Protein AF-F8VB97-F1 (afdb_monomer_lite)

pLDDT: mean 92.34, std 5.65, range [65.5, 97.94]

Organism: NCBI:txid358574

Structure (mmCIF, N/CA/C/O backbone):
data_AF-F8VB97-F1
#
_entry.id   AF-F8VB97-F1
#
loop_
_atom_site.group_PDB
_atom_site.id
_atom_site.type_symbol
_atom_site.label_atom_id
_atom_site.label_alt_id
_atom_site.label_comp_id
_atom_site.label_asym_id
_atom_site.label_entity_id
_atom_site.label_seq_id
_atom_site.pdbx_PDB_ins_code
_atom_site.Cartn_x
_atom_site.Cartn_y
_atom_site.Cartn_z
_atom_site.occupancy
_atom_site.B_iso_or_equiv
_atom_site.auth_seq_id
_atom_site.auth_comp_id
_atom_site.auth_asym_id
_atom_site.auth_atom_id
_atom_site.pdbx_PDB_model_num
ATOM 1 N N . ASP A 1 1 ? -2.007 14.351 5.311 1.00 70.00 1 ASP A N 1
ATOM 2 C CA . ASP A 1 1 ? -2.531 14.349 3.931 1.00 70.00 1 ASP A CA 1
ATOM 3 C C . ASP A 1 1 ? -2.093 13.095 3.205 1.00 70.00 1 ASP A C 1
ATOM 5 O O . ASP A 1 1 ? -0.932 12.715 3.293 1.00 70.00 1 ASP A O 1
ATOM 9 N N . GLY A 1 2 ? -3.047 12.422 2.572 1.00 88.00 2 GLY A N 1
ATOM 10 C CA . GLY A 1 2 ? -2.898 11.084 2.011 1.00 88.00 2 GLY A CA 1
ATOM 11 C C . GLY A 1 2 ? -4.256 10.550 1.562 1.00 88.00 2 GLY A C 1
ATOM 12 O O . GLY A 1 2 ? -5.227 11.308 1.492 1.00 88.00 2 GLY A O 1
ATOM 13 N N . TRP A 1 3 ? -4.341 9.257 1.274 1.00 91.81 3 TRP A N 1
ATOM 14 C CA . TRP A 1 3 ? -5.607 8.607 0.944 1.00 91.81 3 TRP A CA 1
ATOM 15 C C . TRP A 1 3 ? -5.641 7.164 1.442 1.00 91.81 3 TRP A C 1
ATOM 17 O O . TRP A 1 3 ? -4.615 6.567 1.762 1.00 91.81 3 TRP A O 1
AT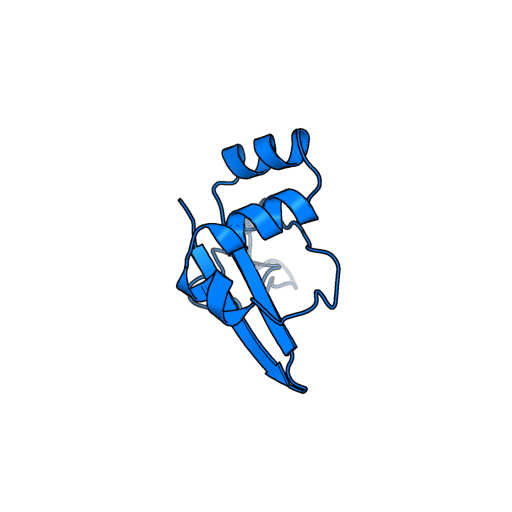OM 27 N N . PHE A 1 4 ? -6.850 6.620 1.523 1.00 92.50 4 PHE A N 1
ATOM 28 C CA . PHE A 1 4 ? -7.114 5.266 1.990 1.00 92.50 4 PHE A CA 1
ATOM 29 C C . PHE A 1 4 ? -7.831 4.492 0.892 1.00 92.50 4 PHE A C 1
ATOM 31 O O . PHE A 1 4 ? -8.689 5.057 0.208 1.00 92.50 4 PHE A O 1
ATOM 38 N N . TRP A 1 5 ? -7.549 3.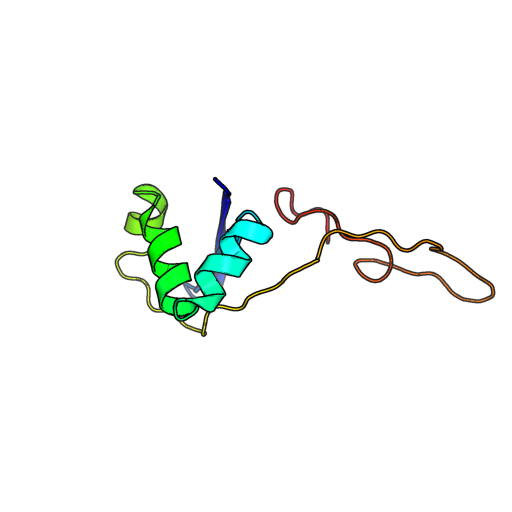198 0.773 1.00 94.00 5 TRP A N 1
ATOM 39 C CA . TRP A 1 5 ? -8.466 2.275 0.107 1.00 94.00 5 TRP A CA 1
ATOM 40 C C . TRP A 1 5 ? -9.110 1.341 1.124 1.00 94.00 5 TRP A C 1
ATOM 42 O O . TRP A 1 5 ? -8.500 0.977 2.127 1.00 94.00 5 TRP A O 1
ATOM 52 N N . VAL A 1 6 ? -10.346 0.944 0.831 1.00 93.69 6 VAL A N 1
ATOM 53 C CA . VAL A 1 6 ? -11.085 -0.109 1.531 1.00 93.69 6 VAL A CA 1
ATOM 54 C C . VAL A 1 6 ? -11.746 -0.950 0.445 1.00 93.69 6 VAL A C 1
ATOM 56 O O . VAL A 1 6 ? -12.690 -0.496 -0.202 1.00 93.69 6 VAL A O 1
ATOM 59 N N . ILE A 1 7 ? -11.196 -2.133 0.183 1.00 94.75 7 ILE A N 1
ATOM 60 C CA . ILE A 1 7 ? -11.619 -3.020 -0.903 1.00 94.75 7 ILE A CA 1
ATOM 61 C C . ILE A 1 7 ? -12.196 -4.296 -0.282 1.00 94.75 7 ILE A C 1
ATOM 63 O O . ILE A 1 7 ? -11.448 -5.030 0.365 1.00 94.75 7 ILE A O 1
ATOM 67 N N . PRO A 1 8 ? -13.492 -4.588 -0.478 1.00 94.38 8 PRO A N 1
ATOM 68 C CA . PRO A 1 8 ? -14.074 -5.840 -0.022 1.00 94.38 8 PRO A CA 1
ATOM 69 C C . PRO A 1 8 ? -13.512 -7.016 -0.821 1.00 94.38 8 PRO A C 1
ATOM 71 O O . PRO A 1 8 ? -13.444 -6.983 -2.051 1.00 94.38 8 PRO A O 1
ATOM 74 N N . LEU A 1 9 ? -13.128 -8.058 -0.098 1.00 95.50 9 LEU A N 1
ATOM 75 C CA . LEU A 1 9 ? -12.697 -9.355 -0.595 1.00 95.50 9 LEU A CA 1
ATOM 76 C C . LEU A 1 9 ? -13.748 -10.417 -0.199 1.00 95.50 9 LEU A C 1
ATOM 78 O O . LEU A 1 9 ? -14.682 -10.118 0.550 1.00 95.50 9 LEU A O 1
ATOM 82 N N . PRO A 1 10 ? -13.658 -11.651 -0.725 1.00 96.25 10 PRO A N 1
ATOM 83 C CA . PRO A 1 10 ? -14.483 -12.761 -0.249 1.00 96.25 10 PRO A CA 1
ATOM 84 C C . PRO A 1 10 ? -14.321 -13.025 1.257 1.00 96.25 10 PRO A C 1
ATOM 86 O O . PRO A 1 10 ? -13.364 -12.567 1.876 1.00 96.25 10 PRO A O 1
ATOM 89 N N . ASP A 1 11 ? -15.252 -13.797 1.820 1.00 95.12 11 ASP A N 1
ATOM 90 C CA . ASP A 1 11 ? -15.181 -14.315 3.196 1.00 95.12 11 ASP A CA 1
ATOM 91 C C . ASP A 1 11 ? -15.157 -13.241 4.300 1.00 95.12 11 ASP A C 1
ATOM 93 O O . ASP A 1 11 ? -14.534 -13.426 5.340 1.00 95.12 11 ASP A O 1
ATOM 97 N N . ASP A 1 12 ? -15.872 -12.131 4.075 1.00 93.12 12 ASP A N 1
ATOM 98 C CA . ASP A 1 12 ? -15.988 -10.997 5.013 1.00 93.12 12 ASP A CA 1
ATOM 99 C C . ASP A 1 12 ? -14.639 -10.321 5.327 1.00 93.12 12 ASP A C 1
ATOM 101 O O . ASP A 1 12 ? -14.420 -9.749 6.393 1.00 93.12 12 ASP A O 1
ATOM 105 N N . VAL A 1 13 ? -13.713 -10.374 4.363 1.00 95.69 13 VAL A N 1
ATOM 106 C CA . VAL A 1 13 ? -12.389 -9.757 4.462 1.00 95.69 13 VAL A CA 1
ATOM 107 C C . VAL A 1 13 ? -12.377 -8.406 3.755 1.00 95.69 13 VAL A C 1
ATOM 109 O O . VAL A 1 13 ? -12.915 -8.242 2.662 1.00 95.69 13 VAL A O 1
ATOM 112 N N . MET A 1 14 ? -11.695 -7.427 4.344 1.00 95.06 14 MET A N 1
ATOM 113 C CA . MET A 1 14 ? -11.445 -6.123 3.730 1.00 95.06 14 MET A CA 1
ATOM 114 C C . MET A 1 14 ? -9.940 -5.917 3.543 1.00 95.06 14 MET A C 1
ATOM 116 O O . MET A 1 14 ? -9.180 -5.976 4.505 1.00 95.06 14 MET A O 1
ATOM 120 N N . SER A 1 15 ? -9.499 -5.618 2.318 1.00 95.62 15 SER A N 1
ATOM 121 C CA . SER A 1 15 ? -8.161 -5.063 2.089 1.00 95.62 15 SER A CA 1
ATOM 122 C C . SER A 1 15 ? -8.195 -3.567 2.369 1.00 95.62 15 SER A C 1
ATOM 124 O O . SER A 1 15 ? -8.907 -2.816 1.697 1.00 95.62 15 SER A O 1
ATOM 126 N N . VAL A 1 16 ? -7.423 -3.132 3.361 1.00 95.25 16 VAL A N 1
ATOM 127 C CA . VAL A 1 16 ? -7.373 -1.735 3.791 1.00 95.25 16 VAL A CA 1
ATOM 128 C C . VAL A 1 16 ? -5.938 -1.241 3.755 1.00 95.25 16 VAL A C 1
ATOM 130 O O . VAL A 1 16 ? -5.067 -1.795 4.424 1.00 95.25 16 VAL A O 1
ATOM 133 N N . GLY A 1 17 ? -5.695 -0.168 3.010 1.00 94.81 17 GLY A N 1
ATOM 134 C CA . GLY A 1 17 ? -4.377 0.446 2.919 1.00 94.81 17 GLY A CA 1
ATOM 135 C C . GLY A 1 17 ? -4.415 1.945 3.115 1.00 94.81 17 GLY A C 1
ATOM 136 O O . GLY A 1 17 ? -5.427 2.604 2.866 1.00 94.81 17 GLY A O 1
ATOM 137 N N . VAL A 1 18 ? -3.277 2.465 3.564 1.00 94.69 18 VAL A N 1
ATOM 138 C CA . VAL A 1 18 ? -3.045 3.887 3.787 1.00 94.69 18 VAL A CA 1
ATOM 139 C C . VAL A 1 18 ? -1.873 4.324 2.924 1.00 94.69 18 VAL A C 1
ATOM 141 O O . VAL A 1 18 ? -0.794 3.740 2.999 1.00 94.69 18 VAL A O 1
ATOM 144 N N . VAL A 1 19 ? -2.073 5.376 2.137 1.00 94.50 19 VAL A N 1
ATOM 145 C CA . VAL A 1 19 ? -1.017 6.037 1.372 1.00 94.50 19 VAL A CA 1
ATOM 146 C C . VAL A 1 19 ? -0.774 7.412 1.967 1.00 94.50 19 VAL A C 1
ATOM 148 O O . VAL A 1 19 ? -1.685 8.235 2.062 1.00 94.50 19 VAL A O 1
ATOM 151 N N . VAL A 1 20 ? 0.470 7.656 2.360 1.00 94.25 20 VAL A N 1
ATOM 152 C CA . VAL A 1 20 ? 0.940 8.899 2.981 1.00 94.25 20 VAL A CA 1
ATOM 153 C C . VAL A 1 20 ? 2.168 9.409 2.241 1.00 94.25 20 VAL A C 1
ATOM 155 O O . VAL A 1 20 ? 2.784 8.678 1.464 1.00 94.25 20 VAL A O 1
ATOM 158 N N . ASP A 1 21 ? 2.543 10.660 2.500 1.00 93.19 21 ASP A N 1
ATOM 159 C CA . ASP A 1 21 ? 3.830 11.183 2.045 1.00 93.19 21 ASP A CA 1
ATOM 160 C C . ASP A 1 21 ? 4.990 10.298 2.534 1.00 93.19 21 ASP A C 1
ATOM 162 O O . ASP A 1 21 ? 5.053 9.925 3.708 1.00 93.19 21 ASP A O 1
ATOM 166 N N . ALA A 1 22 ? 5.920 9.977 1.632 1.00 92.44 22 ALA A N 1
ATOM 167 C CA . ALA A 1 22 ? 6.997 9.032 1.905 1.00 92.44 22 ALA A CA 1
ATOM 168 C C . ALA A 1 22 ? 7.996 9.547 2.952 1.00 92.44 22 ALA A C 1
ATOM 170 O O . ALA A 1 22 ? 8.482 8.768 3.773 1.00 92.44 22 ALA A O 1
ATOM 171 N N . SER A 1 23 ? 8.300 10.850 2.942 1.00 93.00 23 SER A N 1
ATOM 172 C CA . SER A 1 23 ? 9.265 11.440 3.874 1.00 93.00 23 SER A CA 1
ATOM 173 C C . SER A 1 23 ? 8.694 11.509 5.288 1.00 93.00 23 SER A C 1
ATOM 175 O O . SER A 1 23 ? 9.352 11.107 6.249 1.00 93.00 23 SER A O 1
ATOM 177 N N . TRP A 1 24 ? 7.438 11.938 5.406 1.00 94.31 24 TRP A N 1
ATOM 178 C CA . TRP A 1 24 ? 6.734 12.029 6.675 1.00 94.31 24 TRP A CA 1
ATOM 179 C C . TRP A 1 24 ? 6.386 10.647 7.237 1.00 94.31 24 TRP A C 1
ATOM 181 O O . TRP A 1 24 ? 6.719 10.356 8.381 1.00 94.31 24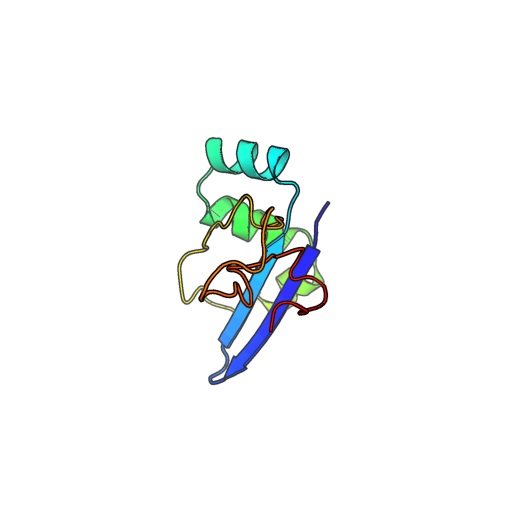 TRP A O 1
ATOM 191 N N . GLY A 1 25 ? 5.795 9.752 6.440 1.00 93.50 25 GLY A N 1
ATOM 192 C CA . GLY A 1 25 ? 5.511 8.383 6.886 1.00 93.50 25 GLY A CA 1
ATOM 193 C C . GLY A 1 25 ? 6.794 7.633 7.252 1.00 93.50 25 GLY A C 1
ATOM 194 O O . GLY A 1 25 ? 6.830 6.868 8.213 1.00 93.50 25 GLY A O 1
ATOM 195 N N . GLY A 1 26 ? 7.880 7.912 6.525 1.00 93.50 26 GLY A N 1
ATOM 196 C CA . GLY A 1 26 ? 9.216 7.422 6.834 1.00 93.50 26 GLY A CA 1
ATOM 197 C C . GLY A 1 26 ? 9.719 7.838 8.215 1.00 93.50 26 GLY A C 1
ATOM 198 O O . GLY A 1 26 ? 10.292 6.995 8.903 1.00 93.50 26 GLY A O 1
ATOM 199 N N . SER A 1 27 ? 9.490 9.092 8.623 1.00 94.88 27 SER A N 1
ATOM 200 C CA . SER A 1 27 ? 9.894 9.580 9.946 1.00 94.88 27 SER A CA 1
ATOM 201 C C . SER A 1 27 ? 9.029 9.009 11.067 1.00 94.88 27 SER A C 1
ATOM 203 O O . SER A 1 27 ? 9.580 8.571 12.067 1.00 94.88 27 SER A O 1
ATOM 205 N N . GLN A 1 28 ? 7.706 8.915 10.885 1.00 94.81 28 GLN A N 1
ATOM 206 C CA . GLN A 1 28 ? 6.819 8.337 11.907 1.00 94.81 28 GLN A CA 1
ATOM 207 C C . GLN A 1 28 ? 7.177 6.876 12.207 1.00 94.81 28 GLN A C 1
ATOM 209 O O . GLN A 1 28 ? 7.356 6.495 13.358 1.00 94.81 28 GLN A O 1
ATOM 214 N N . LEU A 1 29 ? 7.397 6.073 11.162 1.00 94.50 29 LEU A N 1
ATOM 215 C CA . LEU A 1 29 ? 7.768 4.660 11.298 1.00 94.50 29 LEU A CA 1
ATOM 216 C C . LEU A 1 29 ? 9.167 4.432 11.901 1.00 94.50 29 LEU A C 1
ATOM 218 O O . LEU A 1 29 ? 9.518 3.290 12.189 1.00 94.50 29 LEU A O 1
ATOM 222 N N . ALA A 1 30 ? 9.987 5.477 12.051 1.00 94.12 30 ALA A N 1
ATOM 223 C CA . ALA A 1 30 ? 11.247 5.389 12.787 1.00 94.12 30 ALA A CA 1
ATOM 224 C C . ALA A 1 30 ? 11.042 5.519 14.308 1.00 94.12 30 ALA A C 1
ATOM 226 O O . ALA A 1 30 ? 11.864 5.012 15.072 1.00 94.12 30 ALA A O 1
ATOM 227 N N . ASP A 1 31 ? 9.953 6.169 14.725 1.00 94.50 31 ASP A N 1
ATOM 228 C CA . ASP A 1 31 ? 9.676 6.530 16.115 1.00 94.50 31 ASP A CA 1
ATOM 229 C C . ASP A 1 31 ? 8.606 5.634 16.769 1.00 94.50 31 ASP A C 1
ATOM 231 O O . ASP A 1 31 ? 8.575 5.523 17.996 1.00 94.50 31 ASP A O 1
ATOM 235 N N . GLU A 1 32 ? 7.746 4.969 15.985 1.00 95.94 32 GLU A N 1
ATOM 236 C CA . GLU A 1 32 ? 6.684 4.099 16.507 1.00 95.94 32 GLU A CA 1
ATOM 237 C C . GLU A 1 32 ? 6.497 2.778 15.727 1.00 95.94 32 GLU A C 1
ATOM 239 O O . GLU A 1 32 ? 6.866 2.678 14.553 1.00 95.94 32 GLU A O 1
ATOM 244 N N . PRO A 1 33 ? 5.905 1.739 16.355 1.00 96.31 33 PRO A N 1
ATOM 245 C CA . PRO A 1 33 ? 5.565 0.491 15.679 1.00 96.31 33 PRO A CA 1
ATOM 246 C C . PRO A 1 33 ? 4.574 0.687 14.525 1.00 96.31 33 PRO A C 1
ATOM 248 O O . PRO A 1 33 ? 3.618 1.456 14.620 1.00 96.31 33 PRO A O 1
ATOM 251 N N . ILE A 1 34 ? 4.744 -0.107 13.468 1.00 95.75 34 ILE A N 1
ATOM 252 C CA . ILE A 1 34 ? 3.923 -0.058 12.251 1.00 95.75 34 ILE A CA 1
ATOM 253 C C . ILE A 1 34 ? 2.415 -0.182 12.517 1.00 95.75 34 ILE A C 1
ATOM 255 O O . ILE A 1 34 ? 1.630 0.563 11.934 1.00 95.75 34 ILE A O 1
ATOM 259 N N . GLU A 1 35 ? 2.005 -1.079 13.417 1.00 95.50 35 GLU A N 1
ATOM 260 C CA . GLU A 1 35 ? 0.591 -1.270 13.752 1.00 95.50 35 GLU A CA 1
ATOM 261 C C . GLU A 1 35 ? 0.004 -0.037 14.443 1.00 95.50 35 GLU A C 1
ATOM 263 O O . GLU A 1 35 ? -1.113 0.377 14.130 1.00 95.50 35 GLU A O 1
ATOM 268 N N . GLN A 1 36 ? 0.771 0.589 15.339 1.00 95.69 36 GLN A N 1
ATOM 269 C CA . GLN A 1 36 ? 0.350 1.802 16.030 1.00 95.69 36 GLN A CA 1
ATOM 270 C C . GLN A 1 36 ? 0.158 2.951 15.035 1.00 95.69 36 GLN A C 1
ATOM 272 O O . GLN A 1 36 ? -0.912 3.566 15.021 1.00 95.69 36 GLN A O 1
ATOM 277 N N . PHE A 1 37 ? 1.140 3.170 14.154 1.00 95.75 37 PHE A N 1
ATOM 278 C CA . PHE A 1 37 ? 1.045 4.162 13.084 1.00 95.75 37 PHE A CA 1
ATOM 279 C C . PHE A 1 37 ? -0.182 3.906 12.199 1.00 95.75 37 PHE A C 1
ATOM 281 O O . PHE A 1 37 ? -1.005 4.799 11.990 1.00 95.75 37 PHE A O 1
ATOM 288 N N . TYR A 1 38 ? -0.351 2.667 11.726 1.00 95.38 38 TYR A N 1
ATOM 289 C CA . TYR A 1 38 ? -1.453 2.261 10.854 1.00 95.38 38 TYR A CA 1
ATOM 290 C C . TYR A 1 38 ? -2.826 2.512 11.493 1.00 95.38 38 TYR A C 1
ATOM 292 O O . TYR A 1 38 ? -3.682 3.158 10.885 1.00 95.38 38 TYR A O 1
ATOM 300 N N . ARG A 1 39 ? -3.028 2.086 12.746 1.00 93.88 39 ARG A N 1
ATOM 301 C CA . ARG A 1 39 ? -4.273 2.342 13.490 1.00 93.88 39 ARG A CA 1
ATOM 302 C C . ARG A 1 39 ? -4.516 3.834 13.703 1.00 93.88 39 ARG A C 1
ATOM 304 O O . ARG A 1 39 ? -5.653 4.285 13.563 1.00 93.88 39 ARG A O 1
ATOM 311 N N . GLY A 1 40 ? -3.461 4.600 13.981 1.00 93.94 40 GLY A N 1
ATOM 312 C CA . GLY A 1 40 ? -3.526 6.056 14.077 1.00 93.94 40 GLY A CA 1
ATOM 313 C C . GLY A 1 40 ? -4.021 6.701 12.781 1.00 93.94 40 GLY A C 1
ATOM 314 O O . GLY A 1 40 ? -4.889 7.571 12.824 1.00 93.94 40 GLY A O 1
ATOM 315 N N . GLN A 1 41 ? -3.545 6.228 11.625 1.00 94.38 41 GLN A N 1
ATOM 316 C CA . GLN A 1 41 ? -4.013 6.719 10.327 1.00 94.38 41 GLN A CA 1
ATOM 317 C C . GLN A 1 41 ? -5.482 6.362 10.066 1.00 94.38 41 GLN A C 1
ATOM 319 O O . GLN A 1 41 ? -6.248 7.222 9.634 1.00 94.38 41 GLN A O 1
ATOM 324 N N . LEU A 1 42 ? -5.912 5.130 10.359 1.00 92.94 42 LEU A N 1
ATOM 325 C CA . LEU A 1 42 ? -7.314 4.726 10.182 1.00 92.94 42 LEU A CA 1
ATOM 326 C C . LEU A 1 42 ? -8.280 5.564 11.032 1.00 92.94 42 LEU A C 1
ATOM 328 O O . LEU A 1 42 ? -9.378 5.892 10.579 1.00 92.94 42 LEU A O 1
ATOM 332 N N . ALA A 1 43 ? -7.852 5.957 12.234 1.00 92.25 43 ALA A N 1
ATOM 333 C CA . ALA A 1 43 ? -8.629 6.794 13.142 1.00 92.25 43 ALA A CA 1
ATOM 334 C C . ALA A 1 43 ? -8.780 8.254 12.671 1.00 92.25 43 ALA A C 1
ATOM 336 O O . ALA A 1 43 ? -9.614 8.977 13.210 1.00 92.25 43 ALA A O 1
ATOM 337 N N . MET A 1 44 ? -8.022 8.704 11.662 1.00 90.44 44 MET A N 1
ATOM 338 C CA . MET A 1 44 ? -8.120 10.080 11.157 1.00 90.44 44 MET A CA 1
ATOM 339 C C . MET A 1 44 ? -9.411 10.372 10.384 1.00 90.44 44 MET A C 1
ATOM 341 O O . MET A 1 44 ? -9.730 11.539 10.159 1.00 90.44 44 MET A O 1
ATOM 345 N N . THR A 1 45 ? -10.135 9.340 9.940 1.00 87.81 45 THR A N 1
ATOM 346 C CA . THR A 1 45 ? -11.369 9.512 9.164 1.00 87.81 45 THR A CA 1
ATOM 347 C C . THR A 1 45 ? -12.520 8.777 9.837 1.00 87.81 45 THR A C 1
ATOM 349 O O . THR A 1 45 ? -12.555 7.547 9.821 1.00 87.81 45 THR A O 1
ATOM 352 N N . ASP A 1 46 ? -13.511 9.519 10.342 1.00 89.19 46 ASP A N 1
ATOM 353 C CA . ASP A 1 46 ? -14.664 8.966 11.075 1.00 89.19 46 ASP A CA 1
ATOM 354 C C . ASP A 1 46 ? -15.359 7.821 10.331 1.00 89.19 46 ASP A C 1
ATOM 356 O O . ASP A 1 46 ? -15.778 6.832 10.930 1.00 89.19 46 ASP A O 1
ATOM 360 N N . ARG A 1 47 ? -15.468 7.931 9.001 1.00 89.38 47 ARG A N 1
ATOM 361 C CA . ARG A 1 47 ? -16.106 6.911 8.164 1.00 89.38 47 ARG A CA 1
ATOM 362 C C . ARG A 1 47 ? -15.337 5.592 8.162 1.00 89.38 47 ARG A C 1
ATOM 364 O O . ARG A 1 47 ? -15.947 4.552 8.380 1.00 89.38 47 ARG A O 1
ATOM 371 N N . THR A 1 48 ? -14.031 5.632 7.907 1.00 89.06 48 THR A N 1
ATOM 372 C CA . THR A 1 48 ? -13.188 4.428 7.880 1.00 89.06 48 THR A CA 1
ATOM 373 C C . THR A 1 48 ? -13.106 3.811 9.271 1.00 89.06 48 THR A C 1
ATOM 375 O O . THR A 1 48 ? -13.290 2.607 9.410 1.00 89.06 48 THR A O 1
ATOM 378 N N . ALA A 1 49 ? -12.937 4.640 10.305 1.00 91.62 49 ALA A N 1
ATOM 379 C CA . ALA A 1 49 ? -12.932 4.191 11.691 1.00 91.62 49 ALA A CA 1
ATOM 380 C C . ALA A 1 49 ? -14.252 3.500 12.078 1.00 91.62 49 ALA A C 1
ATOM 382 O O . ALA A 1 49 ? -14.228 2.423 12.663 1.00 91.62 49 ALA A O 1
ATOM 383 N N . SER A 1 50 ? -15.400 4.064 11.686 1.00 92.56 50 SER A N 1
ATOM 384 C C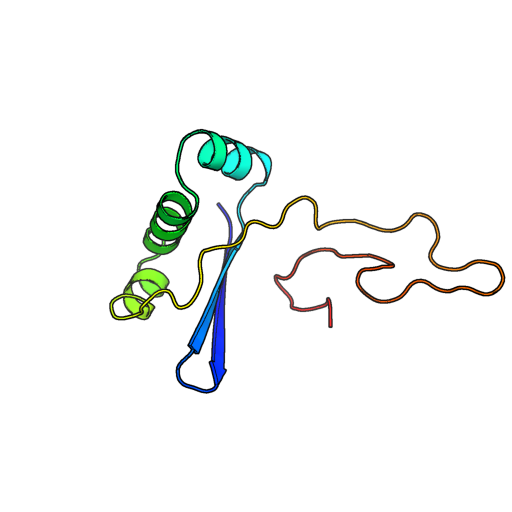A . SER A 1 50 ? -16.713 3.455 11.943 1.00 92.56 50 SER A CA 1
ATOM 385 C C . SER A 1 50 ? -16.909 2.141 11.186 1.00 92.56 50 SER A C 1
ATOM 387 O O . SER A 1 50 ? -17.501 1.211 11.719 1.00 92.56 50 SER A O 1
ATOM 389 N N . MET A 1 51 ? -16.418 2.048 9.945 1.00 90.44 51 MET A N 1
ATOM 390 C CA . MET A 1 51 ? -16.505 0.819 9.146 1.00 90.44 51 MET A CA 1
ATOM 391 C C . MET A 1 51 ? -15.668 -0.327 9.722 1.00 90.44 51 MET A C 1
ATOM 393 O O . MET A 1 51 ? -16.019 -1.483 9.514 1.00 90.44 51 MET A O 1
ATOM 397 N N . LEU A 1 52 ? -14.572 -0.013 10.414 1.00 92.56 52 LEU A N 1
ATOM 398 C CA . LEU A 1 52 ? -13.625 -0.990 10.954 1.00 92.56 52 LEU A CA 1
ATOM 399 C C . LEU A 1 52 ? -13.757 -1.180 12.473 1.00 92.56 52 LEU A C 1
ATOM 401 O O . LEU A 1 52 ? -12.911 -1.837 13.069 1.00 92.56 52 LEU A O 1
ATOM 405 N N . ALA A 1 53 ? -14.785 -0.606 13.105 1.00 92.69 53 ALA A N 1
ATOM 406 C CA . ALA A 1 53 ? -14.919 -0.573 14.564 1.00 92.69 53 ALA A CA 1
ATOM 407 C C . ALA A 1 53 ? -14.942 -1.971 15.207 1.00 92.69 53 ALA A C 1
ATOM 409 O O . ALA A 1 53 ? -14.349 -2.160 16.267 1.00 92.69 53 ALA A O 1
ATOM 410 N N . ASP A 1 54 ? -15.576 -2.934 14.535 1.00 93.69 54 ASP A N 1
ATOM 411 C CA . ASP A 1 54 ? -15.692 -4.331 14.974 1.00 93.69 54 ASP A CA 1
ATOM 412 C C . ASP A 1 54 ? -14.773 -5.279 14.176 1.00 93.69 54 ASP A C 1
ATOM 414 O O . ASP A 1 54 ? -14.897 -6.498 14.276 1.00 93.69 54 ASP A O 1
ATOM 418 N N . ALA A 1 55 ? -13.874 -4.737 13.345 1.00 93.75 55 ALA A N 1
ATOM 419 C CA . ALA A 1 55 ? -12.984 -5.532 12.508 1.00 93.75 55 ALA A CA 1
ATOM 420 C C . ALA A 1 55 ? -11.733 -5.982 13.278 1.00 93.75 55 ALA A C 1
ATOM 422 O O . ALA A 1 55 ? -11.129 -5.218 14.036 1.00 93.75 55 ALA A O 1
ATOM 423 N N . GLU A 1 56 ? -11.291 -7.208 13.012 1.00 94.62 56 GLU A N 1
ATOM 424 C CA . GLU A 1 56 ? -10.029 -7.746 13.516 1.00 94.62 56 GLU A CA 1
ATOM 425 C C . GLU A 1 56 ? -8.955 -7.691 12.421 1.00 94.62 56 GLU A C 1
ATOM 427 O O . GLU A 1 56 ? -9.235 -7.913 11.241 1.00 94.62 56 GLU A O 1
ATOM 432 N N . LEU A 1 57 ? -7.708 -7.387 12.800 1.00 94.38 57 LEU A N 1
ATOM 433 C CA . LEU A 1 57 ? -6.583 -7.495 11.868 1.00 94.38 57 LEU A CA 1
ATOM 434 C C . LEU A 1 57 ? -6.296 -8.975 11.607 1.00 94.38 57 LEU A C 1
ATOM 436 O O . LEU A 1 57 ? -5.989 -9.721 12.532 1.00 94.38 57 LEU A O 1
ATOM 440 N N . ILE A 1 58 ? -6.397 -9.378 10.341 1.00 94.12 58 ILE A N 1
ATOM 441 C CA . ILE A 1 58 ? -6.141 -10.755 9.891 1.00 94.12 58 ILE A CA 1
ATOM 442 C C . ILE A 1 58 ? -4.642 -10.990 9.644 1.00 94.12 58 ILE A C 1
ATOM 444 O O . ILE A 1 58 ? -4.164 -12.113 9.785 1.00 94.12 58 ILE A O 1
ATOM 448 N N . ASP A 1 59 ? -3.907 -9.936 9.287 1.00 91.25 59 ASP A N 1
ATOM 449 C CA . ASP A 1 59 ? -2.465 -9.949 9.038 1.00 91.25 59 ASP A CA 1
ATOM 450 C C . ASP A 1 59 ? -1.834 -8.652 9.566 1.00 91.25 59 ASP A C 1
ATOM 452 O O . ASP A 1 59 ? -2.523 -7.634 9.719 1.00 91.25 59 ASP A O 1
ATOM 456 N N . ASP A 1 60 ? -0.530 -8.692 9.836 1.00 93.50 60 ASP A N 1
ATOM 457 C CA . ASP A 1 60 ? 0.223 -7.511 10.254 1.00 93.50 60 ASP A CA 1
ATOM 458 C C . ASP A 1 60 ? 0.260 -6.478 9.111 1.00 93.50 60 ASP A C 1
ATOM 460 O O . ASP A 1 60 ? 0.341 -6.848 7.935 1.00 93.50 60 ASP A O 1
ATOM 464 N N . PRO A 1 61 ? 0.227 -5.163 9.401 1.00 94.94 61 PRO A N 1
ATOM 465 C CA . PRO A 1 61 ? 0.359 -4.162 8.351 1.00 94.94 61 PRO A CA 1
ATOM 466 C C . PRO A 1 61 ? 1.709 -4.279 7.636 1.00 94.94 61 PRO A C 1
ATOM 468 O O . PRO A 1 61 ? 2.749 -4.470 8.265 1.00 94.94 61 PRO A O 1
ATOM 471 N N . HIS A 1 62 ? 1.705 -4.079 6.319 1.00 94.94 62 HIS A N 1
ATOM 472 C CA . HIS A 1 62 ? 2.911 -4.098 5.487 1.00 94.94 62 HIS A CA 1
ATOM 473 C C . HIS A 1 62 ? 3.257 -2.691 5.005 1.00 94.94 62 HIS A C 1
ATOM 475 O O . HIS A 1 62 ? 2.376 -1.915 4.632 1.00 94.94 62 HIS A O 1
ATOM 481 N N . 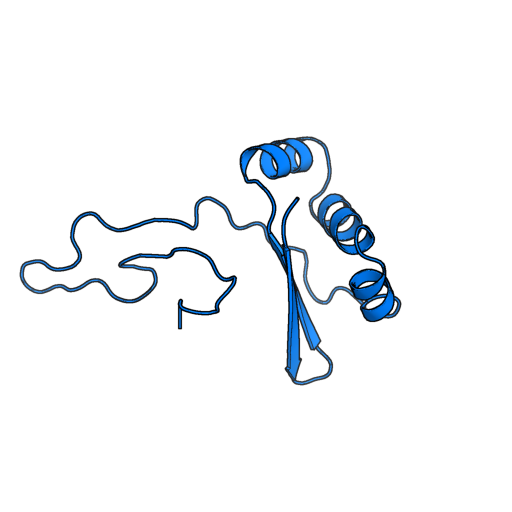VAL A 1 63 ? 4.552 -2.369 4.960 1.00 94.75 63 VAL A N 1
ATOM 482 C CA . VAL A 1 63 ? 5.049 -1.111 4.385 1.00 94.75 63 VAL A CA 1
ATOM 483 C C . VAL A 1 63 ? 5.719 -1.393 3.051 1.00 94.75 63 VAL A C 1
ATOM 485 O O . VAL A 1 63 ? 6.725 -2.095 2.974 1.00 94.75 63 VAL A O 1
ATOM 488 N N . ILE A 1 64 ? 5.183 -0.774 2.006 1.00 93.06 64 ILE A N 1
ATOM 489 C CA . ILE A 1 64 ? 5.810 -0.681 0.689 1.00 93.06 64 ILE A CA 1
ATOM 490 C C . ILE A 1 64 ? 6.321 0.755 0.546 1.00 93.06 64 ILE A C 1
ATOM 492 O O . ILE A 1 64 ? 5.683 1.682 1.039 1.00 93.06 64 ILE A O 1
ATOM 496 N N . ARG A 1 65 ? 7.490 0.949 -0.071 1.00 90.56 65 ARG A N 1
ATOM 497 C CA . ARG A 1 65 ? 8.101 2.263 -0.347 1.00 90.56 65 ARG A CA 1
ATOM 498 C C . ARG A 1 65 ? 8.646 2.291 -1.771 1.00 90.56 65 ARG A C 1
ATOM 500 O O . ARG A 1 65 ? 8.813 1.238 -2.377 1.00 90.56 65 ARG A O 1
ATOM 507 N N . ASP A 1 66 ? 8.901 3.495 -2.283 1.00 86.25 66 ASP A N 1
ATOM 508 C CA . ASP A 1 66 ? 9.583 3.737 -3.564 1.00 86.25 66 ASP A CA 1
ATOM 509 C C . ASP A 1 66 ? 8.960 3.004 -4.768 1.00 86.25 66 ASP A C 1
ATOM 511 O O . ASP A 1 66 ? 9.646 2.582 -5.696 1.00 86.25 66 ASP A O 1
ATOM 515 N N . TRP A 1 67 ? 7.631 2.863 -4.764 1.00 84.12 67 TRP A N 1
ATOM 516 C CA . TRP A 1 67 ? 6.901 2.113 -5.789 1.00 84.12 67 TRP A CA 1
ATOM 517 C C . TRP A 1 67 ? 6.724 2.877 -7.106 1.00 84.12 67 TRP A C 1
ATOM 519 O O . TRP A 1 67 ? 6.422 2.261 -8.118 1.00 84.12 67 TRP A O 1
ATOM 529 N N . SER A 1 68 ? 6.886 4.203 -7.131 1.00 90.38 68 SER A N 1
ATOM 530 C CA . SER A 1 68 ? 6.684 4.999 -8.349 1.00 90.38 68 SER A CA 1
ATOM 531 C C . SER A 1 68 ? 7.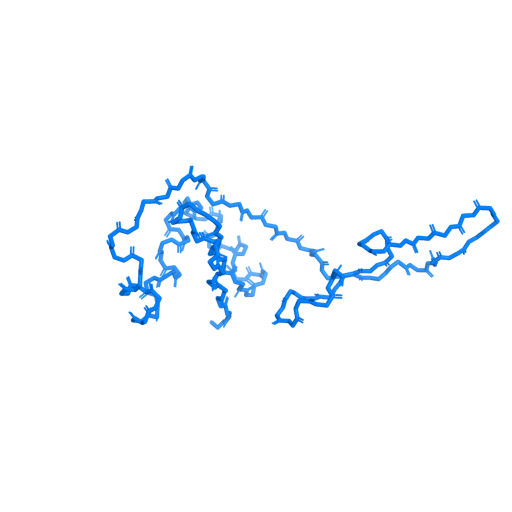968 5.065 -9.180 1.00 90.38 68 SER A C 1
ATOM 533 O O . SER A 1 68 ? 8.948 5.690 -8.772 1.00 90.38 68 SER A O 1
ATOM 535 N N . TYR A 1 69 ? 7.986 4.423 -10.350 1.00 93.19 69 TYR A N 1
ATOM 536 C CA . TYR A 1 69 ? 9.155 4.385 -11.231 1.00 93.19 69 TYR A CA 1
ATOM 537 C C . TYR A 1 69 ? 8.810 4.112 -12.697 1.00 93.19 69 TYR A C 1
ATOM 539 O O . TYR A 1 69 ? 7.711 3.709 -13.077 1.00 93.19 69 TYR A O 1
ATOM 547 N N . THR A 1 70 ? 9.803 4.313 -13.562 1.00 94.62 70 THR A N 1
ATOM 548 C CA . THR A 1 70 ? 9.770 3.893 -14.965 1.00 94.62 70 THR A CA 1
ATOM 549 C C . THR A 1 70 ? 11.148 3.385 -15.367 1.00 94.62 70 THR A C 1
ATOM 551 O O . THR A 1 70 ? 12.149 4.080 -15.186 1.00 94.62 70 THR A O 1
ATOM 554 N N . ALA A 1 71 ? 11.211 2.172 -15.915 1.00 94.56 71 ALA A N 1
ATOM 555 C CA . ALA A 1 71 ? 12.445 1.611 -16.442 1.00 94.56 71 ALA A CA 1
ATOM 556 C C . ALA A 1 71 ? 12.953 2.451 -17.622 1.00 94.56 71 ALA A C 1
ATOM 558 O O . ALA A 1 71 ? 12.198 2.839 -18.512 1.00 94.56 71 ALA A O 1
ATOM 559 N N . GLN A 1 72 ? 14.266 2.686 -17.676 1.00 95.88 72 GLN A N 1
ATOM 560 C CA . GLN A 1 72 ? 14.880 3.477 -18.751 1.00 95.88 72 GLN A CA 1
ATOM 561 C C . GLN A 1 72 ? 14.772 2.807 -20.131 1.00 95.88 72 GLN A C 1
ATOM 563 O O . GLN A 1 72 ? 14.852 3.479 -21.159 1.00 95.88 72 GLN A O 1
ATOM 568 N N . ARG A 1 73 ? 14.622 1.476 -20.171 1.00 95.88 73 ARG A N 1
ATOM 569 C CA . ARG A 1 73 ? 14.500 0.693 -21.403 1.00 95.88 73 ARG A CA 1
ATOM 570 C C . ARG A 1 73 ? 13.483 -0.429 -21.228 1.00 95.88 73 ARG A C 1
ATOM 572 O O . ARG A 1 73 ? 13.716 -1.355 -20.463 1.00 95.88 73 ARG A O 1
ATOM 579 N N . LEU A 1 74 ? 12.406 -0.364 -22.006 1.00 96.12 74 LEU A N 1
ATOM 580 C CA . LEU A 1 74 ? 11.295 -1.321 -21.962 1.00 96.12 74 LEU A CA 1
ATOM 581 C C . LEU A 1 74 ? 11.508 -2.553 -22.853 1.00 96.12 74 LEU A C 1
ATOM 583 O O . LEU A 1 74 ? 10.941 -3.607 -22.595 1.00 96.12 74 LEU A O 1
ATOM 587 N N . VAL A 1 75 ? 12.322 -2.430 -23.902 1.00 96.94 75 VAL A N 1
ATOM 588 C CA . VAL A 1 75 ? 12.590 -3.490 -24.885 1.00 96.94 75 VAL A CA 1
ATOM 589 C C . VAL A 1 75 ? 14.077 -3.551 -25.214 1.00 96.94 75 VAL A C 1
ATOM 591 O O . VAL A 1 75 ? 14.760 -2.524 -25.226 1.00 96.94 75 VAL A O 1
ATOM 594 N N . GLY A 1 76 ? 14.580 -4.740 -25.526 1.00 96.94 76 GLY A N 1
ATOM 595 C CA . GLY A 1 76 ? 15.928 -4.936 -26.054 1.00 96.94 76 GLY A CA 1
ATOM 596 C C . GLY A 1 76 ? 16.017 -6.206 -26.891 1.00 96.94 76 GLY A C 1
ATOM 597 O O . GLY A 1 76 ? 14.996 -6.812 -27.216 1.00 96.94 76 GLY A O 1
ATOM 598 N N . ASP A 1 77 ? 17.229 -6.605 -27.279 1.00 97.75 77 ASP A N 1
ATOM 599 C CA . ASP A 1 77 ? 17.393 -7.814 -28.089 1.00 97.75 77 ASP A CA 1
ATOM 600 C C . ASP A 1 77 ? 16.886 -9.035 -27.311 1.00 97.75 77 ASP A C 1
ATOM 602 O O . ASP A 1 77 ? 17.413 -9.376 -26.252 1.00 97.75 77 ASP A O 1
ATOM 606 N N . ARG A 1 78 ? 15.826 -9.663 -27.836 1.00 96.81 78 ARG A N 1
ATOM 607 C CA . ARG A 1 78 ? 15.164 -10.851 -27.274 1.00 96.81 78 ARG A CA 1
ATOM 608 C C . ARG A 1 78 ? 14.523 -10.669 -25.889 1.00 96.81 78 ARG A C 1
ATOM 610 O O . ARG A 1 78 ? 14.289 -11.671 -25.216 1.00 96.81 78 ARG A O 1
ATOM 617 N N . TYR A 1 79 ? 14.183 -9.443 -25.473 1.00 97.31 79 TYR A N 1
ATOM 618 C CA . TYR A 1 79 ? 13.389 -9.232 -24.255 1.00 97.31 79 TYR A CA 1
ATOM 619 C C . TYR A 1 79 ? 12.446 -8.020 -24.321 1.00 97.31 79 TYR A C 1
ATOM 621 O O . TYR A 1 79 ? 12.681 -7.045 -25.037 1.00 97.31 79 TYR A O 1
ATOM 629 N N . ILE A 1 80 ? 11.394 -8.082 -23.504 1.00 97.62 80 ILE A N 1
ATOM 630 C CA . ILE A 1 80 ? 10.460 -6.991 -23.209 1.00 97.62 80 ILE A CA 1
ATOM 631 C C . ILE A 1 80 ? 10.145 -6.998 -21.708 1.00 97.62 80 ILE A C 1
ATOM 633 O O . ILE A 1 80 ? 10.060 -8.067 -21.104 1.00 97.62 80 ILE A O 1
ATOM 637 N N . LEU A 1 81 ? 9.994 -5.816 -21.112 1.00 97.94 81 LEU A N 1
ATOM 638 C CA . LEU A 1 81 ? 9.505 -5.629 -19.746 1.00 97.94 81 LEU A CA 1
ATOM 639 C C . LEU A 1 81 ? 7.994 -5.376 -19.778 1.00 97.94 81 LEU A C 1
ATOM 641 O O . LEU A 1 81 ? 7.510 -4.639 -20.637 1.00 97.94 81 LEU A O 1
ATOM 645 N N . VAL A 1 82 ? 7.256 -5.981 -18.848 1.00 96.06 82 VAL A N 1
ATOM 646 C CA . VAL A 1 82 ? 5.790 -5.881 -18.754 1.00 96.06 82 VAL A CA 1
ATOM 647 C C . VAL A 1 82 ? 5.350 -5.689 -17.304 1.00 96.06 82 VAL A C 1
ATOM 649 O O . VAL A 1 82 ? 6.057 -6.111 -16.388 1.00 96.06 82 VAL A O 1
ATOM 652 N N . GLY A 1 83 ? 4.184 -5.064 -17.111 1.00 94.44 83 GLY A N 1
ATOM 653 C CA . GLY A 1 83 ? 3.644 -4.742 -15.785 1.00 94.44 83 GLY A CA 1
ATOM 654 C C . GLY A 1 83 ? 4.639 -3.940 -14.948 1.00 94.44 83 GLY A C 1
ATOM 655 O O . GLY A 1 83 ? 5.380 -3.110 -15.481 1.00 94.44 83 GLY A O 1
ATOM 656 N N . ASP A 1 84 ? 4.727 -4.265 -13.664 1.00 93.94 84 ASP A N 1
ATOM 657 C CA . ASP A 1 84 ? 5.636 -3.606 -12.729 1.00 93.94 84 ASP A CA 1
ATOM 658 C C . ASP A 1 84 ? 7.104 -3.701 -13.168 1.00 93.94 84 ASP A C 1
ATOM 660 O O . ASP A 1 84 ? 7.873 -2.779 -12.928 1.00 93.94 84 ASP A O 1
ATOM 664 N N . ALA A 1 85 ? 7.538 -4.726 -13.911 1.00 93.75 85 ALA A N 1
ATOM 665 C CA . ALA A 1 85 ? 8.919 -4.752 -14.412 1.00 93.75 85 ALA A CA 1
ATOM 666 C C . ALA A 1 85 ? 9.242 -3.561 -15.344 1.00 93.75 85 ALA A C 1
ATOM 668 O O . ALA A 1 85 ? 10.407 -3.192 -15.494 1.00 93.75 85 ALA A O 1
ATOM 669 N N . ALA A 1 86 ? 8.227 -2.966 -15.977 1.00 94.00 86 ALA A N 1
ATOM 670 C CA . ALA A 1 86 ? 8.350 -1.810 -16.858 1.00 94.00 86 ALA A CA 1
ATOM 671 C C . ALA A 1 86 ? 8.174 -0.477 -16.118 1.00 94.00 86 ALA A C 1
ATOM 673 O O . ALA A 1 86 ? 9.017 0.415 -16.245 1.00 94.00 86 ALA A O 1
ATOM 674 N N . CYS A 1 87 ? 7.073 -0.308 -15.391 1.00 93.94 87 CYS A N 1
ATOM 675 C CA . CYS A 1 87 ? 6.770 0.910 -14.648 1.00 93.94 87 CYS A CA 1
ATOM 676 C C . CYS A 1 87 ? 5.637 0.683 -13.648 1.00 93.94 87 CYS A C 1
ATOM 678 O O . CYS A 1 87 ? 4.800 -0.196 -13.831 1.00 93.94 87 CYS A O 1
ATOM 680 N N . PHE A 1 88 ? 5.579 1.545 -12.639 1.00 94.06 88 PHE A N 1
ATOM 681 C CA . PHE A 1 88 ? 4.445 1.664 -11.733 1.00 94.06 88 PHE A CA 1
ATOM 682 C C . PHE A 1 88 ? 4.307 3.132 -11.322 1.00 94.06 88 PHE A C 1
ATOM 684 O O . PHE A 1 88 ? 5.306 3.835 -11.187 1.00 94.06 88 PHE A O 1
ATOM 691 N N . ILE A 1 89 ? 3.075 3.629 -11.187 1.00 90.00 89 ILE A N 1
ATOM 692 C CA . ILE A 1 89 ? 2.816 5.048 -10.888 1.00 90.00 89 ILE A CA 1
ATOM 693 C C . ILE A 1 89 ? 2.233 5.173 -9.487 1.00 90.00 89 ILE A C 1
ATOM 695 O O . ILE A 1 89 ? 2.929 5.597 -8.568 1.00 90.00 89 ILE A O 1
ATOM 699 N N . ASP A 1 90 ? 0.959 4.818 -9.337 1.00 88.88 90 ASP A N 1
ATOM 700 C CA . ASP A 1 90 ? 0.214 4.947 -8.093 1.00 88.88 90 ASP A CA 1
ATOM 701 C C . ASP A 1 90 ? -1.049 4.063 -8.140 1.00 88.88 90 ASP A C 1
ATOM 703 O O . ASP A 1 90 ? -1.672 3.953 -9.210 1.00 88.88 90 ASP A O 1
ATOM 707 N N . PRO A 1 91 ? -1.450 3.430 -7.021 1.00 86.62 91 PRO A N 1
ATOM 708 C CA . PRO A 1 91 ? -2.603 2.539 -7.012 1.00 86.62 91 PRO A CA 1
ATOM 709 C C . PRO A 1 91 ? -3.967 3.252 -6.994 1.00 86.62 91 PRO A C 1
ATOM 711 O O . PRO A 1 91 ? -4.976 2.568 -7.154 1.00 86.62 91 PRO A O 1
ATOM 714 N N . LEU A 1 92 ? -4.040 4.586 -6.867 1.00 87.31 92 LEU A N 1
ATOM 715 C CA . LEU A 1 92 ? -5.288 5.353 -6.691 1.00 87.31 92 LEU A CA 1
ATOM 716 C C . LEU A 1 92 ? -6.368 5.055 -7.738 1.00 87.31 92 LEU A C 1
ATOM 718 O O . LEU A 1 92 ? -7.554 5.054 -7.421 1.00 87.31 92 LEU A O 1
ATOM 722 N N . TYR A 1 93 ? -5.969 4.800 -8.984 1.00 82.44 93 TYR A N 1
ATOM 723 C CA . TYR A 1 93 ? -6.894 4.491 -10.082 1.00 82.44 93 TYR A CA 1
ATOM 724 C C . TYR A 1 93 ? -6.812 3.041 -10.563 1.00 82.44 93 TYR A C 1
ATOM 726 O O . TYR A 1 93 ? -7.301 2.742 -11.651 1.00 82.44 93 TYR A O 1
ATOM 734 N N . SER A 1 94 ? -6.155 2.164 -9.799 1.00 80.50 94 SER A N 1
ATOM 735 C CA . SER A 1 94 ? -6.043 0.728 -10.089 1.00 80.50 94 SER A CA 1
ATOM 736 C C . SER A 1 94 ? -5.572 0.412 -11.520 1.00 80.50 94 SER A C 1
ATOM 738 O O . SER A 1 94 ? -6.041 -0.532 -12.141 1.00 80.50 94 SER A O 1
ATOM 740 N N . ARG A 1 95 ? -4.641 1.211 -12.064 1.00 68.25 95 ARG A N 1
ATOM 741 C CA . ARG A 1 95 ? -4.140 1.070 -13.450 1.00 68.25 95 ARG A CA 1
ATOM 742 C C . ARG A 1 95 ? -2.981 0.081 -13.612 1.00 68.25 95 ARG A C 1
ATOM 744 O O . ARG A 1 95 ? -2.441 -0.024 -14.707 1.00 68.25 95 ARG A O 1
ATOM 751 N N . GLY A 1 96 ? -2.554 -0.567 -12.530 1.00 65.50 96 GLY A N 1
ATOM 752 C CA . GLY A 1 96 ? -1.418 -1.496 -12.539 1.00 65.50 96 GLY A CA 1
ATOM 753 C C . GLY A 1 96 ? -1.754 -2.910 -13.023 1.00 65.50 96 GLY A C 1
ATOM 754 O O . GLY A 1 96 ? -0.837 -3.703 -13.204 1.00 65.50 96 GLY A O 1
ATOM 755 N N . VAL A 1 97 ? -3.042 -3.226 -13.219 1.00 75.94 97 VAL A N 1
ATOM 756 C CA . VAL A 1 97 ? -3.544 -4.562 -13.594 1.00 75.94 97 VAL A CA 1
ATOM 757 C C . VAL A 1 97 ? -4.080 -4.563 -15.019 1.00 75.94 97 VAL A C 1
ATOM 759 O O . VAL A 1 97 ? -4.801 -3.601 -15.371 1.00 75.94 97 VAL A O 1
#

Radius of gyration: 16.65 Å; chains: 1; bounding box: 34×29×45 Å

Secondary structure (DSSP, 8-state):
-EEEEEEE-STT-EEEEEEE-HHHHHHHHHHS-HHHHHHHHHTTSHHHHHHTTTPPPSS---------EE-S-SEETTEE--GGGTEE--GGGTTT-

InterPro domains:
  IPR006905 Flavin-dependent halogenase [PF04820] (2-96)
  IPR036188 FAD/NAD(P)-binding domain superfamily [G3DSA:3.50.50.60] (1-97)
  IPR050816 Flavin-dependent halogenases [PTHR43747] (1-97)

Sequence (97 aa):
DGWFWVIPLPDDVMSVGVVVDASWGGSQLADEPIEQFYRGQLAMTDRTASMLADAELIDDPHVIRDWSYTAQRLVGDRYILVGDAACFIDPLYSRGV

Foldseek 3Di:
DWDKDWDDDPPRDTDIDTGDDQVVVVVVVVVDPPQVVGVVRQVVDPVSCVVCVVPDDPDDDDDDPPQFDADPDQDDDPDGQDQSSGGDHDPPPPPRD